Protein AF-A0A946G0M2-F1 (afdb_monomer)

Secondary structure (DSSP, 8-state):
--HHHHHHHHHHHHHHHHHHHHHHHHHHHHHHHHHS----THHHHHHHHHHHHT-

Radiu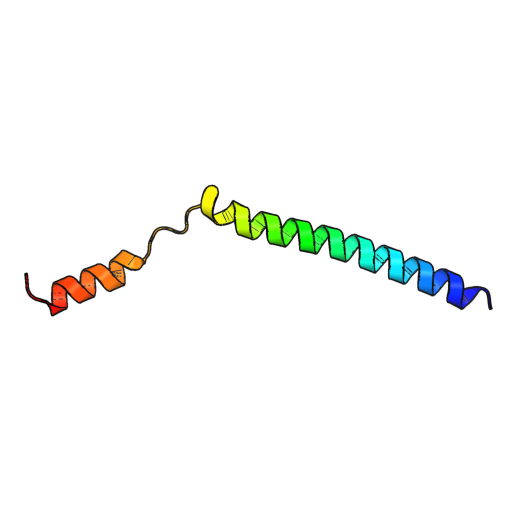s of gyration: 24.03 Å; Cα contacts (8 Å, |Δi|>4): 3; chains: 1; bounding box: 54×13×61 Å

Solvent-accessible surface area (backbone atoms only — not comparable to full-atom values): 3257 Å² total; per-residue (Å²): 126,67,70,62,56,54,52,51,52,51,52,51,52,52,51,51,53,50,50,52,52,51,53,50,50,52,52,46,62,67,48,40,51,76,78,54,57,72,72,75,68,55,57,63,58,54,51,50,50,42,67,72,67,71,116

Structure (mmCIF, N/CA/C/O backbone):
data_AF-A0A946G0M2-F1
#
_entry.id   AF-A0A946G0M2-F1
#
loop_
_atom_site.group_PDB
_atom_site.id
_atom_site.type_symbol
_atom_site.label_atom_id
_atom_site.label_alt_id
_atom_site.label_comp_id
_atom_site.label_asym_id
_atom_site.label_entity_id
_atom_site.label_seq_id
_atom_site.pdbx_PDB_ins_code
_atom_site.Cartn_x
_atom_site.Cartn_y
_atom_site.Cartn_z
_atom_site.occupancy
_atom_site.B_iso_or_equiv
_atom_site.auth_seq_id
_atom_site.auth_comp_id
_atom_site.auth_asym_id
_atom_site.auth_atom_id
_atom_site.pdbx_PDB_model_num
ATOM 1 N N . MET A 1 1 ? 28.489 -6.692 -21.787 1.00 52.03 1 MET A N 1
ATOM 2 C CA . MET A 1 1 ? 28.122 -5.435 -21.086 1.00 52.03 1 MET A CA 1
ATOM 3 C C . MET A 1 1 ? 26.684 -4.985 -21.373 1.00 52.03 1 MET A C 1
ATOM 5 O O . MET A 1 1 ? 26.172 -4.169 -20.623 1.00 52.03 1 MET A O 1
ATOM 9 N N . THR A 1 2 ? 26.012 -5.519 -22.397 1.00 59.28 2 THR A N 1
ATOM 10 C CA . THR A 1 2 ? 24.613 -5.209 -22.759 1.00 59.28 2 THR A CA 1
ATOM 11 C C . THR A 1 2 ? 23.575 -5.881 -21.847 1.00 59.28 2 THR A C 1
ATOM 13 O O . THR A 1 2 ? 22.640 -5.222 -21.408 1.00 59.28 2 THR A O 1
ATOM 16 N N . ASP A 1 3 ? 23.809 -7.135 -21.452 1.00 60.62 3 ASP A N 1
ATOM 17 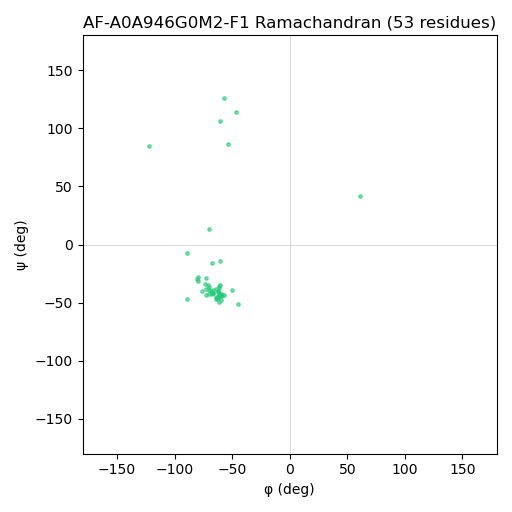C CA . ASP A 1 3 ? 22.878 -7.961 -20.652 1.00 60.62 3 ASP A CA 1
ATOM 18 C C . ASP A 1 3 ? 22.532 -7.375 -19.263 1.00 60.62 3 ASP A C 1
ATOM 20 O O . ASP A 1 3 ? 21.404 -7.451 -18.781 1.00 60.62 3 ASP A O 1
ATOM 24 N N . GLN A 1 4 ? 23.498 -6.713 -18.617 1.00 61.56 4 GLN A N 1
ATOM 25 C CA . GLN A 1 4 ? 23.293 -6.124 -17.287 1.00 61.56 4 GLN A CA 1
ATOM 26 C C . GLN A 1 4 ? 22.402 -4.876 -17.316 1.00 61.56 4 GLN A C 1
ATOM 28 O O . GLN A 1 4 ? 21.710 -4.599 -16.339 1.00 61.56 4 GLN A O 1
ATOM 33 N N . LYS A 1 5 ? 22.402 -4.133 -18.431 1.00 60.94 5 LYS A N 1
ATOM 34 C CA . LYS A 1 5 ? 21.606 -2.909 -18.592 1.00 60.94 5 LYS A CA 1
ATOM 35 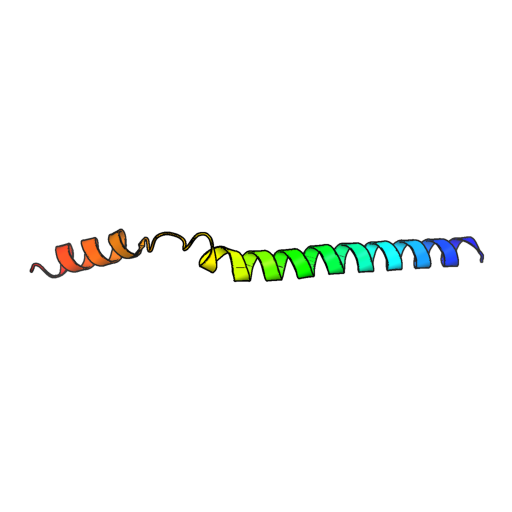C C . LYS A 1 5 ? 20.120 -3.234 -18.753 1.00 60.94 5 LYS A C 1
ATOM 37 O O . LYS A 1 5 ? 19.280 -2.543 -18.186 1.00 60.94 5 LYS A O 1
ATOM 42 N N . GLU A 1 6 ? 19.815 -4.314 -19.469 1.00 63.84 6 GLU A N 1
ATOM 43 C CA . GLU A 1 6 ? 18.447 -4.812 -19.636 1.00 63.84 6 GLU A CA 1
ATOM 44 C C . GLU A 1 6 ? 17.903 -5.410 -18.336 1.00 63.84 6 GLU A C 1
ATOM 46 O O . GLU A 1 6 ? 16.790 -5.078 -17.935 1.00 63.84 6 GLU A O 1
ATOM 51 N N . LYS A 1 7 ? 18.707 -6.197 -17.603 1.00 66.75 7 LYS A N 1
ATOM 52 C CA . LYS A 1 7 ? 18.314 -6.706 -16.276 1.00 66.75 7 LYS A CA 1
ATOM 53 C C . LYS A 1 7 ? 18.006 -5.595 -15.276 1.00 66.75 7 LYS A C 1
ATOM 55 O O . LYS A 1 7 ? 16.998 -5.685 -14.581 1.00 66.75 7 LYS A O 1
ATOM 60 N N . TYR A 1 8 ? 18.834 -4.551 -15.227 1.00 71.56 8 TYR A N 1
ATOM 61 C CA . TYR A 1 8 ? 18.576 -3.394 -14.365 1.00 71.56 8 TYR A CA 1
ATOM 62 C C . TYR A 1 8 ? 17.282 -2.666 -14.750 1.00 71.56 8 TYR A C 1
ATOM 64 O O . TYR A 1 8 ? 16.507 -2.313 -13.867 1.00 71.56 8 TYR A O 1
ATOM 72 N N . GLY A 1 9 ? 17.007 -2.502 -16.049 1.00 80.44 9 GLY A N 1
ATOM 73 C CA . GLY A 1 9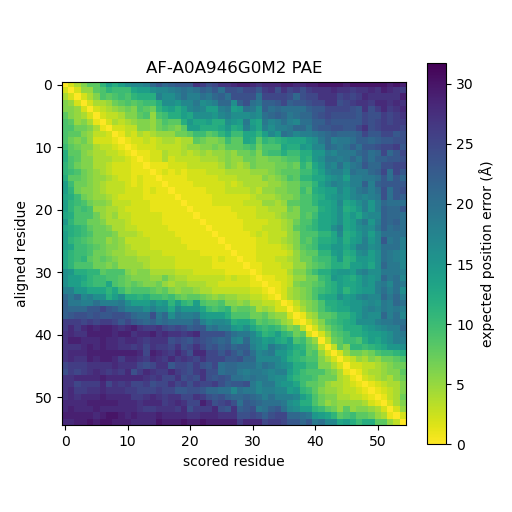 ? 15.756 -1.897 -16.520 1.00 80.44 9 GLY A CA 1
ATOM 74 C C . GLY A 1 9 ? 14.512 -2.719 -16.166 1.00 80.44 9 GLY A C 1
ATOM 75 O O . GLY A 1 9 ? 13.492 -2.162 -15.768 1.00 80.44 9 GLY A O 1
ATOM 76 N N . ILE A 1 10 ? 14.602 -4.050 -16.244 1.00 85.25 10 ILE A N 1
ATOM 77 C CA . ILE A 1 10 ? 13.5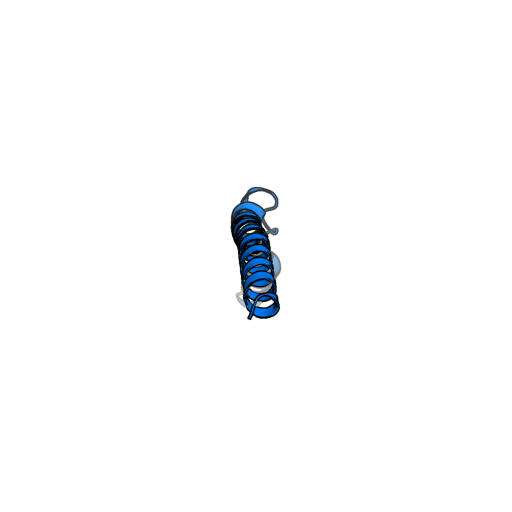03 -4.952 -15.865 1.00 85.25 10 ILE A CA 1
ATOM 78 C C . ILE A 1 10 ? 13.254 -4.899 -14.352 1.00 85.25 10 ILE A C 1
ATOM 80 O O . ILE A 1 10 ? 12.105 -4.843 -13.918 1.00 85.25 10 ILE A O 1
ATOM 84 N N . MET A 1 11 ? 14.317 -4.882 -13.543 1.00 84.62 11 MET A N 1
ATOM 85 C CA . MET A 1 11 ? 14.214 -4.765 -12.084 1.00 84.62 11 MET A CA 1
ATOM 86 C C . MET A 1 11 ? 13.576 -3.441 -11.648 1.00 84.62 11 MET A C 1
ATOM 88 O O . MET A 1 11 ? 12.748 -3.442 -10.739 1.00 84.62 11 MET A O 1
ATOM 92 N N . ASP A 1 12 ? 13.914 -2.337 -12.315 1.00 87.56 12 ASP A N 1
ATOM 93 C CA . ASP A 1 12 ? 13.348 -1.014 -12.030 1.00 87.56 12 ASP A CA 1
ATOM 94 C C . ASP A 1 12 ? 11.849 -0.953 -12.376 1.00 87.56 12 ASP A C 1
ATOM 96 O O . ASP A 1 12 ? 11.025 -0.487 -11.585 1.00 87.56 12 ASP A O 1
ATOM 100 N N . TRP A 1 13 ? 11.459 -1.547 -13.510 1.00 90.44 13 TRP A N 1
ATOM 101 C CA . TRP A 1 13 ? 10.052 -1.664 -13.897 1.00 90.44 13 TRP A CA 1
ATOM 102 C C . TRP A 1 13 ? 9.241 -2.503 -12.902 1.00 90.44 13 TRP A C 1
ATOM 104 O O . TRP A 1 13 ? 8.169 -2.084 -12.465 1.00 90.44 13 TRP A O 1
ATOM 114 N N . ILE A 1 14 ? 9.774 -3.654 -12.480 1.00 91.88 14 ILE A N 1
ATOM 115 C CA . ILE A 1 14 ? 9.140 -4.516 -11.472 1.00 91.88 14 ILE A CA 1
ATOM 116 C C . ILE A 1 14 ? 8.999 -3.773 -10.139 1.00 91.88 14 ILE A C 1
ATOM 118 O O . ILE A 1 14 ? 7.931 -3.815 -9.528 1.00 91.88 14 ILE A O 1
ATOM 122 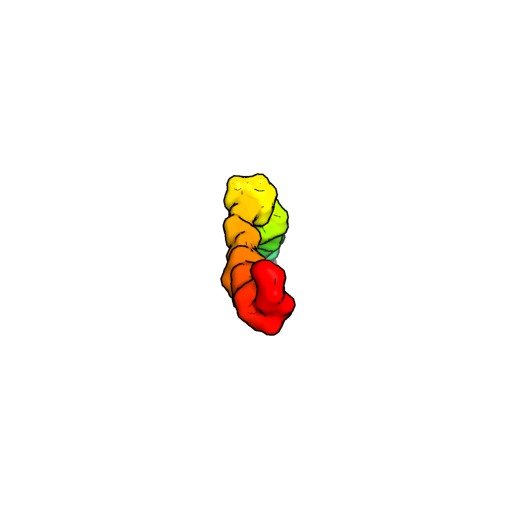N N . GLY A 1 15 ? 10.040 -3.056 -9.706 1.00 92.31 15 GLY A N 1
ATOM 123 C CA . GLY A 1 15 ? 10.005 -2.243 -8.490 1.00 92.31 15 GLY A CA 1
ATOM 124 C C . GLY A 1 15 ? 8.931 -1.156 -8.542 1.00 92.31 15 GLY A C 1
ATOM 125 O O . GLY A 1 15 ? 8.173 -0.992 -7.585 1.00 92.31 15 GLY A O 1
ATOM 126 N N . SER A 1 16 ? 8.805 -0.470 -9.679 1.00 93.25 16 SER A N 1
ATOM 127 C CA . SER A 1 16 ? 7.774 0.549 -9.897 1.00 93.25 16 SER A CA 1
ATOM 128 C C . SER A 1 16 ? 6.358 -0.039 -9.841 1.00 93.25 16 SER A C 1
ATOM 130 O O . SER A 1 16 ? 5.499 0.478 -9.124 1.00 93.25 16 SER A O 1
ATOM 132 N N . VAL A 1 17 ? 6.123 -1.171 -10.516 1.00 95.94 17 VAL A N 1
ATOM 133 C CA . VAL A 1 17 ? 4.823 -1.866 -10.509 1.00 95.94 17 VAL A CA 1
ATOM 134 C C . VAL A 1 17 ? 4.452 -2.332 -9.100 1.00 95.94 17 VAL A C 1
ATOM 136 O O . VAL A 1 17 ? 3.328 -2.099 -8.652 1.00 95.94 17 VAL A O 1
ATOM 139 N N . ILE A 1 18 ? 5.397 -2.932 -8.368 1.00 95.25 18 ILE A N 1
ATOM 140 C CA . ILE A 1 18 ? 5.186 -3.343 -6.973 1.00 95.25 18 ILE A CA 1
ATOM 141 C C . ILE A 1 18 ? 4.863 -2.123 -6.106 1.00 95.25 18 ILE A C 1
ATOM 143 O O . ILE A 1 18 ? 3.919 -2.173 -5.320 1.00 95.25 18 ILE A O 1
ATOM 147 N N . GLY A 1 19 ? 5.590 -1.016 -6.276 1.00 95.38 19 GLY A N 1
ATOM 148 C CA . GLY A 1 19 ? 5.348 0.227 -5.544 1.00 95.38 19 GLY A CA 1
ATOM 149 C C . GLY A 1 19 ? 3.927 0.760 -5.731 1.00 95.38 19 GLY A C 1
ATOM 150 O O . GLY A 1 19 ? 3.274 1.114 -4.750 1.00 95.38 19 GLY A O 1
ATOM 151 N N . ILE A 1 20 ? 3.413 0.747 -6.965 1.00 96.31 20 ILE A N 1
ATOM 152 C CA . ILE A 1 20 ? 2.037 1.170 -7.275 1.00 96.31 20 ILE A CA 1
ATOM 153 C C . ILE A 1 20 ? 1.015 0.256 -6.588 1.00 96.31 20 ILE A C 1
ATOM 155 O O . ILE A 1 20 ? 0.073 0.749 -5.965 1.00 96.31 20 ILE A O 1
ATOM 159 N N . ILE A 1 21 ? 1.209 -1.066 -6.659 1.00 96.81 21 ILE A N 1
ATOM 160 C CA . ILE A 1 21 ? 0.308 -2.042 -6.027 1.00 96.81 21 ILE A CA 1
ATOM 161 C C . ILE A 1 21 ? 0.294 -1.851 -4.507 1.00 96.81 21 ILE A C 1
ATOM 163 O O . ILE A 1 21 ? -0.776 -1.806 -3.903 1.00 96.81 21 ILE A O 1
ATOM 167 N N . VAL A 1 22 ? 1.467 -1.689 -3.887 1.00 97.00 22 VAL A N 1
ATOM 168 C CA . VAL A 1 22 ? 1.600 -1.483 -2.438 1.00 97.00 22 VAL A CA 1
ATOM 169 C C . VAL A 1 22 ? 0.954 -0.168 -2.008 1.00 97.00 22 VAL A C 1
ATOM 171 O O . VAL A 1 22 ? 0.179 -0.159 -1.054 1.00 97.00 22 VAL A O 1
ATOM 174 N N . ALA A 1 23 ? 1.214 0.932 -2.718 1.00 97.00 23 ALA A N 1
ATOM 175 C CA . ALA A 1 23 ? 0.599 2.223 -2.418 1.00 97.00 23 ALA A CA 1
ATOM 176 C C . ALA A 1 23 ? -0.935 2.154 -2.521 1.00 97.00 23 ALA A C 1
ATOM 178 O O . ALA A 1 23 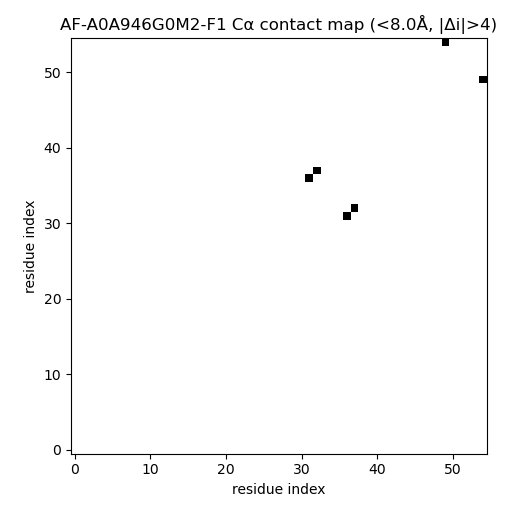? -1.636 2.614 -1.618 1.00 97.00 23 ALA A O 1
ATOM 179 N N . GLY A 1 24 ? -1.457 1.513 -3.572 1.00 96.75 24 GLY A N 1
ATOM 180 C CA . GLY A 1 24 ? -2.891 1.272 -3.733 1.00 96.75 24 GLY A CA 1
ATOM 181 C C . GLY A 1 24 ? -3.475 0.414 -2.611 1.00 96.75 24 GLY A C 1
ATOM 182 O O . GLY A 1 24 ? -4.536 0.737 -2.085 1.00 96.75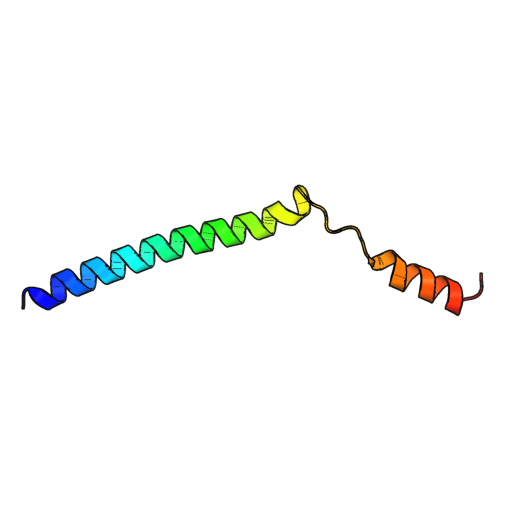 24 GLY A O 1
ATOM 183 N N . PHE A 1 25 ? -2.763 -0.633 -2.187 1.00 96.12 25 PHE A N 1
ATOM 184 C CA . PHE A 1 25 ? -3.194 -1.512 -1.099 1.00 96.12 25 PHE A CA 1
ATOM 185 C C . PHE A 1 25 ? -3.226 -0.801 0.261 1.00 96.12 25 PHE A C 1
ATOM 187 O O . PHE A 1 25 ? -4.167 -0.987 1.029 1.00 96.12 25 PHE A O 1
ATOM 194 N N . ILE A 1 26 ? -2.248 0.065 0.544 1.00 95.75 26 ILE A N 1
ATOM 195 C CA . ILE A 1 26 ? -2.240 0.895 1.758 1.00 95.75 26 ILE A CA 1
ATOM 196 C C . ILE A 1 26 ? -3.455 1.825 1.765 1.00 95.75 26 ILE A C 1
ATOM 198 O O . ILE A 1 26 ? -4.192 1.865 2.748 1.00 95.75 26 ILE A O 1
ATOM 202 N N . ILE A 1 27 ? -3.700 2.538 0.660 1.00 95.81 27 ILE A N 1
ATOM 203 C CA . ILE A 1 27 ? -4.865 3.424 0.529 1.00 95.81 27 ILE A CA 1
ATOM 204 C C . ILE A 1 27 ? -6.162 2.626 0.686 1.00 95.81 27 ILE A C 1
ATOM 206 O O . ILE A 1 27 ? -7.069 3.060 1.391 1.00 95.81 27 ILE A O 1
ATOM 210 N N . PHE A 1 28 ? -6.235 1.440 0.085 1.00 92.69 28 PHE A N 1
ATOM 211 C CA . PHE A 1 28 ? -7.385 0.555 0.203 1.00 92.69 28 PHE A CA 1
ATOM 212 C C . PHE A 1 28 ? -7.656 0.156 1.654 1.00 92.69 28 PHE A C 1
ATOM 214 O O . PHE A 1 28 ? -8.787 0.306 2.092 1.00 92.69 28 PHE A O 1
ATOM 221 N N . ILE A 1 29 ? -6.644 -0.265 2.424 1.00 91.06 29 ILE A N 1
ATOM 222 C CA . ILE A 1 29 ? -6.806 -0.595 3.852 1.00 91.06 29 ILE A CA 1
ATOM 223 C C . ILE A 1 29 ? -7.267 0.620 4.660 1.00 91.06 29 ILE A C 1
ATOM 225 O O . ILE A 1 29 ? -8.072 0.470 5.573 1.00 91.06 29 ILE A O 1
ATOM 229 N N . LEU A 1 30 ? -6.774 1.819 4.340 1.00 90.69 30 LEU A N 1
ATOM 230 C CA . LEU A 1 30 ? -7.171 3.044 5.038 1.00 90.69 30 LEU A CA 1
ATOM 231 C C . LEU A 1 30 ? -8.616 3.451 4.731 1.00 90.69 30 LEU A C 1
ATOM 233 O O . LEU A 1 30 ? -9.311 3.943 5.616 1.00 90.69 30 LEU A O 1
ATOM 237 N N . ILE A 1 31 ? -9.069 3.242 3.494 1.00 91.88 31 ILE A N 1
ATOM 238 C CA . ILE A 1 31 ? -10.443 3.539 3.069 1.00 91.88 31 ILE A CA 1
ATOM 239 C C . ILE A 1 31 ? -11.409 2.422 3.487 1.00 91.88 31 ILE A C 1
ATOM 241 O O . ILE A 1 31 ? -12.574 2.698 3.759 1.00 91.88 31 ILE A O 1
ATOM 245 N N . TRP A 1 32 ? -10.940 1.177 3.580 1.00 87.06 32 TRP A N 1
ATOM 246 C CA . TRP A 1 32 ? -11.727 0.003 3.959 1.00 87.06 32 TRP A CA 1
ATOM 247 C C . TRP A 1 32 ? -12.647 0.232 5.174 1.00 87.06 32 TRP A C 1
ATOM 249 O O . TRP A 1 32 ? -13.847 0.008 5.024 1.00 87.06 32 TRP A O 1
ATOM 259 N N . PRO A 1 33 ? -12.180 0.760 6.328 1.00 83.94 33 PRO A N 1
ATOM 260 C CA . PRO A 1 33 ? -13.038 1.012 7.489 1.00 83.94 33 PRO A CA 1
ATOM 261 C C . PRO A 1 33 ? -14.080 2.122 7.287 1.00 83.94 33 PRO A C 1
ATOM 263 O O . PRO A 1 33 ? -15.008 2.213 8.085 1.00 83.94 33 PRO A O 1
ATOM 266 N N . LEU A 1 34 ? -13.948 2.974 6.262 1.00 84.25 34 LEU A N 1
ATOM 267 C CA . LEU A 1 34 ? -14.983 3.954 5.914 1.00 84.25 34 LEU A CA 1
ATOM 268 C C . LEU A 1 34 ? -16.128 3.310 5.118 1.00 84.25 34 LEU A C 1
ATOM 270 O O . LEU A 1 34 ? -17.259 3.779 5.212 1.00 84.25 34 LEU A O 1
ATOM 274 N N . ILE A 1 35 ? -15.838 2.276 4.319 1.00 83.62 35 ILE A N 1
ATOM 275 C CA . ILE A 1 35 ? -16.825 1.596 3.462 1.00 83.62 35 ILE A CA 1
ATOM 276 C C . ILE A 1 35 ? -17.501 0.452 4.221 1.00 83.62 35 ILE A C 1
ATOM 278 O O . ILE A 1 35 ? -18.723 0.333 4.192 1.00 83.62 35 ILE A O 1
ATOM 282 N N . ASP A 1 36 ? -16.707 -0.371 4.900 1.00 75.94 36 ASP A N 1
ATOM 283 C CA . ASP A 1 36 ? -17.174 -1.435 5.781 1.00 75.94 36 ASP A CA 1
ATOM 284 C C . ASP A 1 36 ? -16.577 -1.188 7.169 1.00 75.94 36 ASP A C 1
ATOM 286 O O . ASP A 1 36 ? -15.483 -1.681 7.488 1.00 75.94 36 ASP A O 1
ATOM 290 N N . PRO A 1 37 ? -17.236 -0.343 7.985 1.00 70.19 37 PRO A N 1
ATOM 291 C CA . PRO A 1 37 ? -16.832 -0.172 9.363 1.00 70.19 37 PRO A CA 1
ATOM 292 C C . PRO A 1 37 ? -16.959 -1.538 10.023 1.00 70.19 37 PRO A C 1
ATOM 294 O O . PRO A 1 37 ? -18.069 -2.007 10.271 1.00 70.19 37 PRO A O 1
ATOM 297 N N . THR A 1 38 ? -15.812 -2.182 10.282 1.00 69.31 38 THR A N 1
ATOM 298 C CA . THR A 1 38 ? -15.755 -3.452 11.011 1.00 69.31 38 THR A CA 1
ATOM 299 C C . THR A 1 38 ? -16.648 -3.283 12.231 1.00 69.31 38 THR A C 1
ATOM 301 O O . THR A 1 38 ? -16.342 -2.417 13.059 1.00 69.31 38 THR A O 1
ATOM 304 N N . PRO A 1 39 ? -17.773 -4.021 12.314 1.00 58.91 39 PRO A N 1
ATOM 305 C CA . PRO A 1 39 ? -18.776 -3.761 13.323 1.00 58.91 39 PRO A CA 1
ATOM 306 C C . PRO A 1 39 ? -18.074 -3.863 14.659 1.00 58.91 39 PRO A C 1
ATOM 308 O O . PRO A 1 39 ? -17.356 -4.833 14.910 1.00 58.91 39 PRO A O 1
ATOM 311 N N . ASP A 1 40 ? -18.225 -2.802 15.439 1.00 59.97 40 ASP A N 1
ATOM 312 C CA . ASP A 1 40 ? -17.580 -2.559 16.713 1.00 59.97 40 ASP A CA 1
ATOM 313 C C . ASP A 1 40 ? -17.835 -3.768 17.631 1.00 59.97 40 ASP A C 1
ATOM 315 O O . ASP A 1 40 ? -18.804 -3.831 18.385 1.00 59.97 40 ASP A O 1
ATOM 319 N N . LYS A 1 41 ? -16.982 -4.801 17.540 1.00 52.53 41 LYS A N 1
ATOM 320 C CA . LYS A 1 41 ? -17.074 -6.013 18.368 1.00 52.53 41 LYS A CA 1
ATOM 321 C C . LYS A 1 41 ? -16.710 -5.711 19.823 1.00 52.53 41 LYS A C 1
ATOM 323 O O . LYS A 1 41 ? -16.543 -6.640 20.610 1.00 52.53 41 LYS A O 1
ATOM 328 N N . SER A 1 42 ? -16.640 -4.437 20.217 1.00 55.25 42 SER A N 1
ATOM 329 C CA . SER A 1 42 ? -16.591 -4.047 21.619 1.00 55.25 42 SER A CA 1
ATOM 330 C C . SER A 1 42 ? -17.824 -4.508 22.397 1.00 55.25 42 SER A C 1
ATOM 332 O O . SER A 1 42 ? -17.738 -4.570 23.619 1.00 55.25 42 SER A O 1
ATOM 334 N N . SER A 1 43 ? -18.916 -4.941 21.744 1.00 53.34 43 SER A N 1
ATOM 335 C CA . SER A 1 43 ? -20.054 -5.586 22.416 1.00 53.34 43 SER A CA 1
ATOM 336 C C . SER A 1 43 ? -19.641 -6.726 23.351 1.00 53.34 43 SER A C 1
ATOM 338 O O . SER A 1 43 ? -20.173 -6.788 24.450 1.00 53.34 43 SER A O 1
ATOM 340 N N . SER A 1 44 ? -18.655 -7.567 23.011 1.00 59.66 44 SER A N 1
ATOM 341 C CA . SER A 1 44 ? -18.245 -8.670 23.902 1.00 59.66 44 SER A CA 1
ATOM 342 C C . SER A 1 44 ? -17.458 -8.197 25.131 1.00 59.66 44 SER A C 1
ATOM 344 O O . SER A 1 44 ? -17.618 -8.753 26.217 1.00 59.66 44 SER A O 1
ATOM 346 N N . LEU A 1 45 ? -16.649 -7.138 25.004 1.00 59.88 45 LEU A N 1
ATOM 347 C CA . LEU A 1 45 ? -15.970 -6.518 26.148 1.00 59.88 45 LEU A CA 1
ATOM 348 C C . LEU A 1 45 ? -16.956 -5.732 27.018 1.00 59.88 45 LEU A C 1
ATOM 350 O O . LEU A 1 45 ? -16.919 -5.829 28.242 1.00 59.88 45 LEU A O 1
ATOM 354 N N . LYS A 1 46 ? -17.857 -4.971 26.395 1.00 62.59 46 LYS A N 1
ATOM 355 C CA . LYS A 1 46 ? -18.833 -4.115 27.078 1.00 62.59 46 LYS A CA 1
ATOM 356 C C . LYS A 1 46 ? -19.882 -4.946 27.819 1.00 62.59 46 LYS A C 1
ATOM 358 O O . LYS A 1 46 ? -20.208 -4.626 28.960 1.00 62.59 46 LYS A O 1
ATOM 363 N N . GLU A 1 47 ? -20.337 -6.042 27.212 1.00 65.94 47 GLU A N 1
ATOM 364 C CA . GLU A 1 47 ? -21.267 -7.000 27.814 1.00 65.94 47 GLU A CA 1
ATOM 365 C C . GLU A 1 47 ? -20.626 -7.743 28.995 1.00 65.94 47 GLU A C 1
ATOM 367 O O . GLU A 1 47 ? -21.249 -7.869 30.049 1.00 65.94 47 GLU A O 1
ATOM 372 N N . ASN A 1 48 ? -19.360 -8.163 28.880 1.00 67.38 48 ASN A N 1
ATOM 373 C CA . ASN A 1 48 ? -18.660 -8.831 29.981 1.00 67.38 48 ASN A CA 1
ATOM 374 C C . ASN A 1 48 ? -18.319 -7.879 31.137 1.00 67.38 48 ASN A C 1
ATOM 376 O O . ASN A 1 48 ? -18.399 -8.283 32.294 1.00 67.38 48 ASN A O 1
ATOM 380 N N . ILE A 1 49 ? -18.003 -6.609 30.859 1.00 72.88 49 ILE A N 1
ATOM 381 C CA . ILE A 1 49 ? -17.768 -5.604 31.908 1.00 72.88 49 ILE A CA 1
ATOM 382 C C . ILE A 1 49 ? -19.073 -5.249 32.632 1.00 72.88 49 ILE A C 1
ATOM 384 O O . ILE A 1 49 ? -19.063 -5.130 33.856 1.00 72.88 49 ILE A O 1
ATOM 388 N N . GLN A 1 50 ? -20.205 -5.136 31.925 1.00 71.19 50 GLN A N 1
ATOM 389 C CA . GLN A 1 50 ? -21.513 -4.958 32.572 1.00 71.19 50 GLN A CA 1
ATOM 390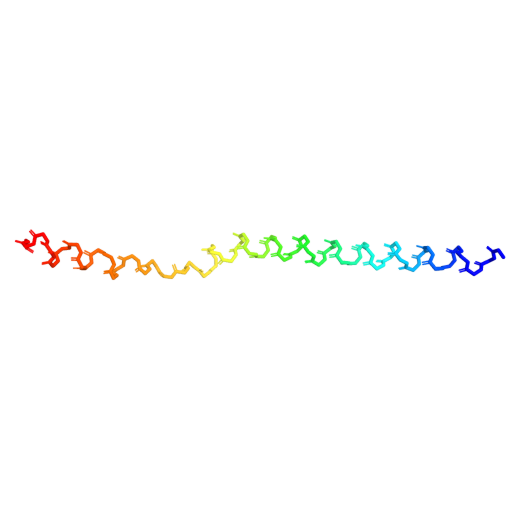 C C . GLN A 1 50 ? -21.899 -6.170 33.426 1.00 71.19 50 GLN A C 1
ATOM 392 O O . GLN A 1 50 ? -22.275 -5.992 34.583 1.00 71.19 50 GLN A O 1
ATOM 397 N N . LYS A 1 51 ? -21.719 -7.392 32.908 1.00 70.00 51 LYS A N 1
ATOM 398 C CA . LYS A 1 51 ? -21.961 -8.633 33.663 1.00 70.00 51 LYS A CA 1
ATOM 399 C C . LYS A 1 51 ? -21.056 -8.766 34.895 1.00 70.00 51 LYS A C 1
ATOM 401 O O . LYS A 1 51 ? -21.516 -9.253 35.920 1.00 70.00 51 LYS A O 1
ATOM 406 N N . ALA A 1 52 ? -19.805 -8.306 34.825 1.00 71.44 52 ALA A N 1
ATOM 407 C CA . ALA A 1 52 ? -18.865 -8.339 35.950 1.00 71.44 52 ALA A CA 1
ATOM 408 C C . ALA A 1 52 ? -19.080 -7.205 36.972 1.00 71.44 52 ALA A C 1
ATOM 410 O O . ALA A 1 52 ? -18.775 -7.379 38.148 1.00 71.44 52 ALA A O 1
ATOM 411 N N . THR A 1 53 ? -19.607 -6.053 36.540 1.00 73.81 53 THR A N 1
ATOM 412 C CA . THR A 1 53 ? -19.860 -4.883 37.410 1.00 73.81 53 THR A CA 1
ATOM 413 C C . THR A 1 53 ? -21.253 -4.919 38.057 1.00 73.81 53 THR A C 1
ATOM 415 O O . THR A 1 53 ? -21.533 -4.113 38.938 1.00 73.81 53 THR A O 1
ATOM 418 N N . GLY A 1 54 ? -22.118 -5.868 37.676 1.00 60.38 54 GLY A N 1
ATOM 419 C CA . GLY A 1 54 ? -23.344 -6.187 38.416 1.00 60.38 54 GLY A CA 1
ATOM 420 C C . GLY A 1 54 ? -24.341 -5.030 38.535 1.00 60.38 54 GLY A C 1
ATOM 421 O O . GLY A 1 54 ? -24.903 -4.827 39.609 1.00 60.38 54 GLY A O 1
ATOM 422 N N . LYS A 1 55 ? -24.540 -4.262 37.458 1.00 51.59 55 LYS A N 1
ATOM 423 C CA . LYS A 1 55 ? -25.706 -3.375 37.322 1.00 51.59 55 LYS A CA 1
ATOM 424 C C . LYS A 1 55 ? -26.757 -4.011 36.434 1.00 51.59 55 LYS A C 1
ATOM 426 O O . LYS A 1 55 ? -26.357 -4.536 35.371 1.00 51.59 55 LYS A O 1
#

Foldseek 3Di:
DVVVVVVVVVVVVVVVVVVVVVVVVVVCVVCVCVVPVPPPPCCVVVVVVCVVVPD

Mean predicted aligned error: 13.16 Å

Sequence (55 aa):
MTDQKEKYGIMDWIGSVIGIIVAGFIIFILIWPLIDPTPDKSSSLKENIQKATGK

pLDDT: mean 77.23, std 15.22, range [51.59, 97.0]